Protein AF-A0A7C8YRX7-F1 (afdb_monomer_lite)

Sequence (115 aa):
MIIMLKRINAHKVRHIPCSMYSTLFAQEPQPQPELIQKLCTLISTPIGGLDDLESSLSKHRVPLTPPLVVQVVKRCKEEAPTRRLLRFFTWSSKNLGFELEDREFNCAIRVFAEN

Structure (mmCIF, N/CA/C/O backbone):
data_AF-A0A7C8YRX7-F1
#
_entry.id   AF-A0A7C8YRX7-F1
#
loop_
_atom_site.group_PDB
_atom_site.id
_atom_site.type_symbol
_atom_site.label_atom_id
_atom_site.label_alt_id
_atom_site.label_comp_id
_atom_site.label_asym_id
_atom_site.label_entity_id
_atom_site.label_seq_id
_atom_site.pdbx_PDB_ins_code
_atom_site.Cartn_x
_atom_site.Cartn_y
_atom_site.Cartn_z
_atom_site.occupancy
_atom_site.B_iso_or_equiv
_atom_site.auth_seq_id
_atom_site.auth_comp_id
_atom_site.auth_asym_id
_atom_site.auth_atom_id
_atom_site.pdbx_PDB_model_num
ATOM 1 N N . MET A 1 1 ? -32.193 42.861 -17.489 1.00 43.59 1 MET A N 1
ATOM 2 C CA . MET A 1 1 ? -31.433 41.796 -16.797 1.00 43.59 1 MET A CA 1
ATOM 3 C C . MET A 1 1 ? -30.085 42.376 -16.395 1.00 43.59 1 MET A C 1
ATOM 5 O O . MET A 1 1 ? -29.277 42.636 -17.273 1.00 43.59 1 MET A O 1
ATOM 9 N N . ILE A 1 2 ? -29.880 42.691 -15.115 1.00 41.72 2 ILE A N 1
ATOM 10 C CA . ILE A 1 2 ? -28.629 43.285 -14.610 1.00 41.72 2 ILE A CA 1
ATOM 11 C C . ILE A 1 2 ? -27.827 42.168 -13.936 1.00 41.72 2 ILE A C 1
ATOM 13 O O . ILE A 1 2 ? -28.348 41.487 -13.055 1.00 41.72 2 ILE A O 1
ATOM 17 N N . ILE A 1 3 ? -26.586 41.957 -14.375 1.00 46.06 3 ILE A N 1
ATOM 18 C CA . ILE A 1 3 ? -25.673 40.946 -13.831 1.00 46.06 3 ILE A CA 1
ATOM 19 C C . ILE A 1 3 ? -24.992 41.550 -12.596 1.00 46.06 3 ILE A C 1
ATOM 21 O O . ILE A 1 3 ? -24.268 42.536 -12.706 1.00 46.06 3 ILE A O 1
ATOM 25 N N . MET A 1 4 ? -25.230 40.979 -11.414 1.00 42.09 4 MET A N 1
ATOM 26 C CA . MET A 1 4 ? -24.553 41.374 -10.174 1.00 42.09 4 MET A CA 1
ATOM 27 C C . MET A 1 4 ? -23.232 40.611 -10.031 1.00 42.09 4 MET A C 1
ATOM 29 O O . MET A 1 4 ? -23.220 39.440 -9.656 1.00 42.09 4 MET A O 1
ATOM 33 N N . LEU A 1 5 ? -22.110 41.282 -10.301 1.00 48.34 5 LEU A N 1
ATOM 34 C CA . LEU A 1 5 ? -20.772 40.801 -9.945 1.00 48.34 5 LEU A CA 1
ATOM 35 C C . LEU A 1 5 ? -20.546 40.986 -8.437 1.00 48.34 5 LEU A C 1
ATOM 37 O O . LEU A 1 5 ? -20.425 42.110 -7.947 1.00 48.34 5 LEU A O 1
ATOM 41 N N . LYS A 1 6 ? -20.469 39.881 -7.686 1.00 43.38 6 LYS A N 1
ATOM 42 C CA . LYS A 1 6 ? -20.045 39.907 -6.279 1.00 43.38 6 LYS A CA 1
ATOM 43 C C . LYS A 1 6 ? -18.517 39.926 -6.188 1.00 43.38 6 LYS A C 1
ATOM 45 O O . LYS A 1 6 ? -17.832 39.012 -6.633 1.00 43.38 6 LYS A O 1
ATOM 50 N N . ARG A 1 7 ? -18.012 40.995 -5.577 1.00 47.28 7 ARG A N 1
ATOM 51 C CA . ARG A 1 7 ? -16.612 41.254 -5.222 1.00 47.28 7 ARG A CA 1
ATOM 52 C C . ARG A 1 7 ? -16.165 40.292 -4.112 1.00 47.28 7 ARG A C 1
ATOM 54 O O . ARG A 1 7 ? -16.792 40.258 -3.056 1.00 47.28 7 ARG A O 1
ATOM 61 N N . ILE A 1 8 ? -15.086 39.539 -4.326 1.00 56.25 8 ILE A N 1
ATOM 62 C CA . ILE A 1 8 ? -14.461 38.704 -3.287 1.00 56.25 8 ILE A CA 1
ATOM 63 C C . ILE A 1 8 ? -13.457 39.574 -2.527 1.00 56.25 8 ILE A C 1
ATOM 65 O O . ILE A 1 8 ? -12.504 40.087 -3.110 1.00 56.25 8 ILE A O 1
ATOM 69 N N . ASN A 1 9 ? -13.699 39.777 -1.232 1.00 50.22 9 ASN A N 1
ATOM 70 C CA . ASN A 1 9 ? -12.806 40.507 -0.340 1.00 50.22 9 ASN A CA 1
ATOM 71 C C . ASN A 1 9 ? -11.851 39.512 0.337 1.00 50.22 9 ASN A C 1
ATOM 73 O O . ASN A 1 9 ? -12.299 38.606 1.040 1.00 50.22 9 ASN A O 1
ATOM 77 N N . ALA A 1 10 ? -10.545 39.656 0.111 1.00 52.50 10 ALA A N 1
ATOM 78 C CA . ALA A 1 10 ? -9.526 38.831 0.751 1.00 52.50 10 ALA A CA 1
ATOM 79 C C . ALA A 1 10 ? -9.351 39.271 2.213 1.00 52.50 10 ALA A C 1
ATOM 81 O O . ALA A 1 10 ? -8.777 40.324 2.496 1.00 52.50 10 ALA A O 1
ATOM 82 N N . HIS A 1 11 ? -9.844 38.469 3.157 1.00 43.62 11 HIS A N 1
ATOM 83 C CA . HIS A 1 11 ? -9.630 38.723 4.578 1.00 43.62 11 HIS A CA 1
ATOM 84 C C . HIS A 1 11 ? -8.354 38.032 5.070 1.00 43.62 11 HIS A C 1
ATOM 86 O O . HIS A 1 11 ? -8.243 36.811 5.126 1.00 43.62 11 HIS A O 1
ATOM 92 N N . LYS A 1 12 ? -7.388 38.884 5.422 1.00 51.50 12 LYS A N 1
ATOM 93 C CA . LYS A 1 12 ? -6.104 38.620 6.078 1.00 51.50 12 LYS A CA 1
ATOM 94 C C . LYS A 1 12 ? -6.258 37.620 7.235 1.00 51.50 12 LYS A C 1
ATOM 96 O O . LYS A 1 12 ? -6.947 37.914 8.212 1.00 51.50 12 LYS A O 1
ATOM 101 N N . VAL A 1 13 ? -5.589 36.471 7.130 1.00 44.41 13 VAL A N 1
ATOM 102 C CA . VAL A 1 13 ? -5.501 35.459 8.195 1.00 44.41 13 VAL A CA 1
ATOM 103 C C . VAL A 1 13 ? -4.845 36.104 9.416 1.00 44.41 13 VAL A C 1
ATOM 105 O O . VAL A 1 13 ? -3.680 36.498 9.384 1.00 44.41 13 VAL A O 1
ATOM 108 N N . ARG A 1 14 ? -5.623 36.279 10.487 1.00 44.50 14 ARG A N 1
ATOM 109 C CA . ARG A 1 14 ? -5.112 36.707 11.790 1.00 44.50 14 ARG A CA 1
ATOM 110 C C . ARG A 1 14 ? -4.535 35.478 12.484 1.00 44.50 14 ARG A C 1
ATOM 112 O O . ARG A 1 14 ? -5.234 34.484 12.646 1.00 44.50 14 ARG A O 1
ATOM 119 N N . HIS A 1 15 ? -3.267 35.562 12.875 1.00 52.69 15 HIS A N 1
ATOM 120 C CA . HIS A 1 15 ? -2.628 34.593 13.758 1.00 52.69 15 HIS A CA 1
ATOM 121 C C . HIS A 1 15 ? -3.420 34.510 15.066 1.00 52.69 15 HIS A C 1
ATOM 123 O O . HIS A 1 15 ? -3.525 35.496 15.795 1.00 52.69 15 HIS A O 1
ATOM 129 N N . ILE A 1 16 ? -3.983 33.337 15.343 1.00 47.50 16 ILE A N 1
ATOM 130 C CA . ILE A 1 16 ? -4.562 32.996 16.640 1.00 47.50 16 ILE A CA 1
ATOM 131 C C . ILE A 1 16 ? -3.460 32.264 17.416 1.00 47.50 16 ILE A C 1
ATOM 133 O O . ILE A 1 16 ? -2.960 31.255 16.912 1.00 47.50 16 ILE A O 1
ATOM 137 N N . PRO A 1 17 ? -3.031 32.743 18.598 1.00 52.31 17 PRO A N 1
ATOM 138 C CA . PRO A 1 17 ? -2.104 31.990 19.425 1.00 52.31 17 PRO A CA 1
ATOM 139 C C . PRO A 1 17 ? -2.844 30.773 19.982 1.00 52.31 17 PRO A C 1
ATOM 141 O O . PRO A 1 17 ? -3.872 30.898 20.649 1.00 52.31 17 PRO A O 1
ATOM 144 N N . CYS A 1 18 ? -2.339 29.585 19.656 1.00 42.81 18 CYS A N 1
ATOM 145 C CA . CYS A 1 18 ? -2.899 28.335 20.139 1.00 42.81 18 CYS A CA 1
ATOM 146 C C . CYS A 1 18 ? -2.597 28.216 21.637 1.00 42.81 18 CYS A C 1
ATOM 148 O O . CYS A 1 18 ? -1.449 28.051 22.047 1.00 42.81 18 CYS A O 1
ATOM 150 N N . SER A 1 19 ? -3.651 28.369 22.435 1.00 51.78 19 SER A N 1
ATOM 151 C CA . SER A 1 19 ? -3.676 28.134 23.875 1.00 51.78 19 SER A CA 1
ATOM 152 C C . SER A 1 19 ? -3.220 26.710 24.204 1.00 51.78 19 SER A C 1
ATOM 154 O O . SER A 1 19 ? -3.618 25.753 23.534 1.00 51.78 19 SER A O 1
ATOM 156 N N . MET A 1 20 ? -2.400 26.574 25.247 1.00 61.31 20 MET A N 1
ATOM 157 C CA . MET A 1 20 ? -1.966 25.286 25.777 1.00 61.31 20 MET A CA 1
ATOM 158 C C . MET A 1 20 ? -3.115 24.617 26.532 1.00 61.31 20 MET A C 1
ATOM 160 O O . MET A 1 20 ? -3.340 24.892 27.707 1.00 61.31 20 MET A O 1
ATOM 164 N N . TYR A 1 21 ? -3.800 23.688 25.869 1.00 44.03 21 TYR A N 1
ATOM 165 C CA . TYR A 1 21 ? -4.528 22.624 26.549 1.00 44.03 21 TYR A CA 1
ATOM 166 C C . TYR A 1 21 ? -3.821 21.312 26.248 1.00 44.03 21 TYR A C 1
ATOM 168 O O . TYR A 1 21 ? -4.010 20.697 25.200 1.00 44.03 21 TYR A O 1
ATOM 176 N N . SER A 1 22 ? -2.964 20.924 27.193 1.00 51.78 22 SER A N 1
ATOM 177 C CA . SER A 1 22 ? -2.414 19.580 27.284 1.00 51.78 22 SER A CA 1
ATOM 178 C C . SER A 1 22 ? -3.579 18.626 27.533 1.00 51.78 22 SER A C 1
ATOM 180 O O . SER A 1 22 ? -4.052 18.461 28.655 1.00 51.78 22 SER A O 1
ATOM 182 N N . THR A 1 23 ? -4.108 18.067 26.452 1.00 45.97 23 THR A N 1
ATOM 183 C CA . THR A 1 23 ? -4.905 16.850 26.504 1.00 45.97 23 THR A CA 1
ATOM 184 C C . THR A 1 23 ? -3.909 15.711 26.389 1.00 45.97 23 THR A C 1
ATOM 186 O O . THR A 1 23 ? -3.098 15.682 25.465 1.00 45.97 23 THR A O 1
ATOM 189 N N . LEU A 1 24 ? -3.927 14.810 27.372 1.00 49.25 24 LEU A N 1
ATOM 190 C CA . LEU A 1 24 ? -3.294 13.500 27.289 1.00 49.25 24 LEU A CA 1
ATOM 191 C C . LEU A 1 24 ? -3.820 12.815 26.022 1.00 49.25 24 LEU A C 1
ATOM 193 O O . LEU A 1 24 ? -4.854 12.154 26.046 1.00 49.25 24 LEU A O 1
ATOM 197 N N . PHE A 1 25 ? -3.133 13.004 24.899 1.00 46.69 25 PHE A N 1
ATOM 198 C CA . PHE A 1 25 ? -3.256 12.094 23.782 1.00 46.69 25 PHE A CA 1
ATOM 199 C C . PHE A 1 25 ? -2.716 10.776 24.311 1.00 46.69 25 PHE A C 1
ATOM 201 O O . PHE A 1 25 ? -1.519 10.654 24.579 1.00 46.69 25 PHE A O 1
ATOM 208 N N . ALA A 1 26 ? -3.608 9.807 24.514 1.00 41.88 26 ALA A N 1
ATOM 209 C CA . ALA A 1 26 ? -3.204 8.417 24.482 1.00 41.88 26 ALA A CA 1
ATOM 210 C C . ALA A 1 26 ? -2.321 8.279 23.236 1.00 41.88 26 ALA A C 1
ATOM 212 O O . ALA A 1 26 ? -2.773 8.553 22.123 1.00 41.88 26 ALA A O 1
ATOM 213 N N . GLN A 1 27 ? -1.028 8.019 23.436 1.00 42.91 27 GLN A N 1
ATOM 214 C CA . GLN A 1 27 ? -0.115 7.778 22.333 1.00 42.91 27 GLN A CA 1
ATOM 215 C C . GLN A 1 27 ? -0.629 6.530 21.623 1.00 42.91 27 GLN A C 1
ATOM 217 O O . GLN A 1 27 ? -0.377 5.412 22.064 1.00 42.91 27 GLN A O 1
ATOM 222 N N . GLU A 1 28 ? -1.368 6.735 20.533 1.00 53.59 28 GLU A N 1
ATOM 223 C CA . GLU A 1 28 ? -1.538 5.733 19.489 1.00 53.59 28 GLU A CA 1
ATOM 224 C C . GLU A 1 28 ? -0.143 5.164 19.202 1.00 53.59 28 GLU A C 1
ATOM 226 O O . GLU A 1 28 ? 0.775 5.967 18.956 1.00 53.59 28 GLU A O 1
ATOM 231 N N . PRO A 1 29 ? 0.056 3.834 19.286 1.00 56.53 29 PRO A N 1
ATOM 232 C CA . PRO A 1 29 ? 1.363 3.221 19.110 1.00 56.53 29 PRO A CA 1
ATOM 233 C C . PRO A 1 29 ? 1.961 3.710 17.795 1.00 56.53 29 PRO A C 1
ATOM 235 O O . PRO A 1 29 ? 1.483 3.369 16.712 1.00 56.53 29 PRO A O 1
ATOM 238 N N . GLN A 1 30 ? 2.975 4.573 17.874 1.00 59.59 30 GLN A N 1
ATOM 239 C CA . GLN A 1 30 ? 3.618 5.073 16.669 1.00 59.59 30 GLN A CA 1
ATOM 240 C C . GLN A 1 30 ? 4.270 3.871 15.982 1.00 59.59 30 GLN A C 1
ATOM 242 O O . GLN A 1 30 ? 5.024 3.144 16.639 1.00 59.59 30 GLN A O 1
ATOM 247 N N . PRO A 1 31 ? 3.979 3.618 14.693 1.00 62.94 31 PRO A N 1
ATOM 248 C CA . PRO A 1 31 ? 4.574 2.490 14.003 1.00 62.94 31 PRO A CA 1
ATOM 249 C C . PRO A 1 31 ? 6.098 2.604 14.067 1.00 62.94 31 PRO A C 1
ATOM 251 O O . PRO A 1 31 ? 6.661 3.676 13.834 1.00 62.94 31 PRO A O 1
ATOM 254 N N . GLN A 1 32 ? 6.761 1.510 14.436 1.00 80.38 32 GLN A N 1
ATOM 255 C CA . GLN A 1 32 ? 8.195 1.519 14.709 1.00 80.38 32 GLN A CA 1
ATOM 256 C C . GLN A 1 32 ? 8.974 1.965 13.451 1.00 80.38 32 GLN A C 1
ATOM 258 O O . GLN A 1 32 ? 8.804 1.347 12.395 1.00 80.38 32 GLN A O 1
ATOM 263 N N . PRO A 1 33 ? 9.828 3.010 13.518 1.00 86.75 33 PRO A N 1
ATOM 264 C CA . PRO A 1 33 ? 10.532 3.550 12.348 1.00 86.75 33 PRO A CA 1
ATOM 265 C C . PRO A 1 33 ? 11.346 2.506 11.577 1.00 86.75 33 PRO A C 1
ATOM 267 O O . PRO A 1 33 ? 11.383 2.527 10.347 1.00 86.75 33 PRO A O 1
ATOM 270 N N . GLU A 1 34 ? 11.946 1.556 12.295 1.00 89.38 34 GLU A N 1
ATOM 271 C CA . GLU A 1 34 ? 12.710 0.446 11.721 1.00 89.38 34 GLU A CA 1
ATOM 272 C C . GLU A 1 34 ? 11.840 -0.468 10.851 1.00 89.38 34 GLU A C 1
ATOM 274 O O . GLU A 1 34 ? 12.263 -0.911 9.783 1.00 89.38 34 GLU A O 1
ATOM 279 N N . LEU A 1 35 ? 10.597 -0.711 11.273 1.00 90.75 35 LEU A N 1
ATOM 280 C CA . LEU A 1 35 ? 9.650 -1.533 10.533 1.00 90.75 35 LEU A CA 1
ATOM 281 C C . LEU A 1 35 ? 9.209 -0.846 9.240 1.00 90.75 35 LEU A C 1
ATOM 283 O O . LEU A 1 35 ? 9.174 -1.490 8.191 1.00 90.75 35 LEU A O 1
ATOM 287 N N . ILE A 1 36 ? 8.918 0.458 9.301 1.00 92.88 36 ILE A N 1
ATOM 288 C CA . ILE A 1 36 ? 8.598 1.255 8.110 1.00 92.88 36 ILE A CA 1
ATOM 289 C C . ILE A 1 36 ? 9.768 1.195 7.133 1.00 92.88 36 ILE A C 1
ATOM 291 O O . ILE A 1 36 ? 9.562 0.853 5.974 1.00 92.88 36 ILE A O 1
ATOM 295 N N . GLN A 1 37 ? 10.991 1.467 7.598 1.00 93.75 37 GLN A N 1
ATOM 296 C CA . GLN A 1 37 ? 12.171 1.450 6.738 1.00 93.75 37 GLN A CA 1
ATOM 297 C C . GLN A 1 37 ? 12.371 0.078 6.091 1.00 93.75 37 GLN A C 1
ATOM 299 O O . GLN A 1 37 ? 12.615 -0.009 4.891 1.00 93.75 37 GLN A O 1
ATOM 304 N N . LYS A 1 38 ? 12.218 -1.000 6.863 1.00 93.12 38 LYS A N 1
ATOM 305 C CA . LYS A 1 38 ? 12.331 -2.371 6.361 1.00 93.12 38 LYS A CA 1
ATOM 306 C C . LYS A 1 38 ? 11.304 -2.672 5.271 1.00 93.12 38 LYS A C 1
ATOM 308 O O . LYS A 1 38 ? 11.663 -3.252 4.248 1.00 93.12 38 LYS A O 1
ATOM 313 N N . LEU A 1 39 ? 10.045 -2.282 5.478 1.00 95.00 39 LEU A N 1
ATOM 314 C CA . LEU A 1 39 ? 8.990 -2.448 4.481 1.00 95.00 39 LEU A CA 1
ATOM 315 C C . LEU A 1 39 ? 9.276 -1.614 3.233 1.00 95.00 39 LEU A C 1
ATOM 317 O O . LEU A 1 39 ? 9.199 -2.155 2.134 1.00 95.00 39 LEU A O 1
ATOM 321 N N . CYS A 1 40 ? 9.678 -0.350 3.389 1.00 95.38 40 CYS A N 1
ATOM 322 C CA . CYS A 1 40 ? 10.053 0.503 2.265 1.00 95.38 40 CYS A CA 1
ATOM 323 C C . CYS A 1 40 ? 11.169 -0.131 1.433 1.00 95.38 40 CYS A C 1
ATOM 325 O O . CYS A 1 40 ? 11.009 -0.306 0.229 1.00 95.38 40 CYS A O 1
ATOM 327 N N . THR A 1 41 ? 12.249 -0.582 2.076 1.00 94.50 41 THR A N 1
ATOM 328 C CA . THR A 1 41 ? 13.350 -1.270 1.392 1.00 94.50 41 THR A CA 1
ATOM 329 C C . THR A 1 41 ? 12.851 -2.489 0.618 1.00 94.50 41 THR A C 1
ATOM 331 O O . THR A 1 41 ? 13.202 -2.674 -0.545 1.00 94.50 41 THR A O 1
ATOM 334 N N . LEU A 1 42 ? 12.004 -3.317 1.229 1.00 94.00 42 LEU A N 1
ATOM 335 C CA . LEU A 1 42 ? 11.490 -4.544 0.619 1.00 94.00 42 LEU A CA 1
ATOM 336 C C . LEU A 1 42 ? 10.589 -4.256 -0.600 1.00 94.00 42 LEU A C 1
ATOM 338 O O . LEU A 1 42 ? 10.670 -4.951 -1.618 1.00 94.00 42 LEU A O 1
ATOM 342 N N . ILE A 1 43 ? 9.764 -3.209 -0.529 1.00 95.44 43 ILE A N 1
ATOM 343 C CA . ILE A 1 43 ? 8.864 -2.802 -1.615 1.00 95.44 43 ILE A CA 1
ATOM 344 C C . ILE A 1 43 ? 9.651 -2.157 -2.764 1.00 95.44 43 ILE A C 1
ATOM 346 O O . ILE A 1 43 ? 9.408 -2.504 -3.923 1.00 95.44 43 ILE A O 1
ATOM 350 N N . SER A 1 44 ? 10.613 -1.282 -2.456 1.00 94.81 44 SER A N 1
ATOM 351 C CA . SER A 1 44 ? 11.458 -0.594 -3.443 1.00 94.81 44 SER A CA 1
ATOM 352 C C . SER A 1 44 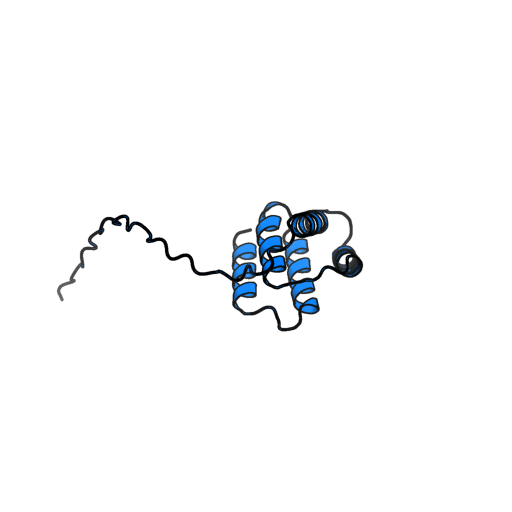? 12.495 -1.513 -4.095 1.00 94.81 44 SER A C 1
ATOM 354 O O . SER A 1 44 ? 12.985 -1.217 -5.182 1.00 94.81 44 SER A O 1
ATOM 356 N N . THR A 1 45 ? 12.815 -2.656 -3.479 1.00 91.19 45 THR A N 1
ATOM 357 C CA . THR A 1 45 ? 13.755 -3.631 -4.048 1.00 91.19 45 THR A CA 1
ATOM 358 C C . THR A 1 45 ? 13.197 -4.212 -5.360 1.00 91.19 45 THR A C 1
ATOM 360 O O . THR A 1 45 ? 12.127 -4.822 -5.341 1.00 91.19 45 THR A O 1
ATOM 363 N N . PRO A 1 46 ? 13.907 -4.095 -6.502 1.00 84.06 46 PRO A N 1
ATOM 364 C CA . PRO A 1 46 ? 13.424 -4.581 -7.800 1.00 84.06 46 PRO A CA 1
ATOM 365 C C . PRO A 1 46 ? 13.543 -6.105 -7.965 1.00 84.06 46 PRO A C 1
ATOM 367 O O . PRO A 1 46 ? 13.069 -6.661 -8.952 1.00 84.06 46 PRO A O 1
ATOM 370 N N . ILE A 1 47 ? 14.192 -6.779 -7.015 1.00 85.12 47 ILE A N 1
ATOM 371 C CA . ILE A 1 47 ? 14.454 -8.217 -7.041 1.00 85.12 47 ILE A CA 1
ATOM 372 C C . ILE A 1 47 ? 13.165 -8.988 -6.730 1.00 85.12 47 ILE A C 1
ATOM 374 O O . ILE A 1 47 ? 12.437 -8.669 -5.784 1.00 85.12 47 ILE A O 1
ATOM 378 N N . GLY A 1 48 ? 12.921 -10.035 -7.517 1.00 88.31 48 GLY A N 1
ATOM 379 C CA . GLY A 1 48 ? 11.768 -10.919 -7.370 1.00 88.31 48 GLY A CA 1
ATOM 380 C C . GLY A 1 48 ? 10.474 -10.344 -7.950 1.00 88.31 48 GLY A C 1
ATOM 381 O O . GLY A 1 48 ? 10.286 -9.130 -8.079 1.00 88.31 48 GLY A O 1
ATOM 382 N N . GLY A 1 49 ? 9.563 -11.241 -8.311 1.00 93.44 49 GLY A N 1
ATOM 383 C CA . GLY A 1 49 ? 8.228 -10.913 -8.789 1.00 93.44 49 GLY A CA 1
ATOM 384 C C . GLY A 1 49 ? 7.314 -10.355 -7.693 1.00 93.44 49 GLY A C 1
ATOM 385 O O . GLY A 1 49 ? 7.709 -10.121 -6.551 1.00 93.44 49 GLY A O 1
ATOM 386 N N . LEU A 1 50 ? 6.046 -10.142 -8.048 1.00 95.69 50 LEU A N 1
ATOM 387 C CA . LEU A 1 50 ? 5.031 -9.706 -7.082 1.00 95.69 50 LEU A CA 1
ATOM 388 C C . LEU A 1 50 ? 4.703 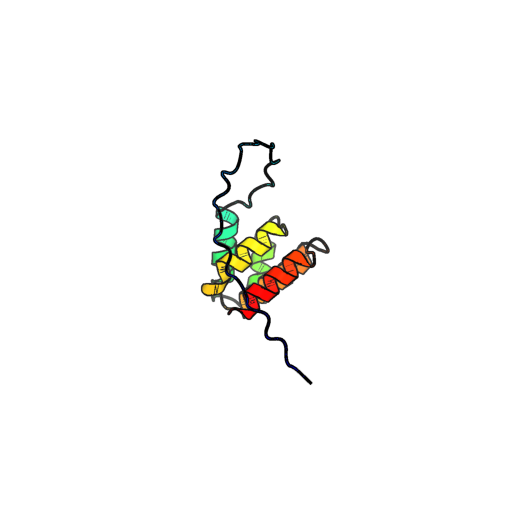-10.801 -6.057 1.00 95.69 50 LEU A C 1
ATOM 390 O O . LEU A 1 50 ? 4.442 -10.484 -4.901 1.00 95.69 50 LEU A O 1
ATOM 394 N N . ASP A 1 51 ? 4.773 -12.067 -6.460 1.00 94.75 51 ASP A N 1
ATOM 395 C CA . ASP A 1 51 ? 4.526 -13.200 -5.564 1.00 94.75 51 ASP A CA 1
ATOM 396 C C . ASP A 1 51 ? 5.685 -13.392 -4.571 1.00 94.75 51 ASP A C 1
ATOM 398 O O . ASP A 1 51 ? 5.465 -13.725 -3.406 1.00 94.75 51 ASP A O 1
ATOM 402 N N . ASP A 1 52 ? 6.919 -13.088 -4.991 1.00 94.50 52 ASP A N 1
ATOM 403 C CA . ASP A 1 52 ? 8.091 -13.067 -4.106 1.00 94.50 52 ASP A CA 1
ATOM 404 C C . ASP A 1 52 ? 7.986 -11.946 -3.065 1.00 94.50 52 ASP A C 1
ATOM 406 O O . ASP A 1 52 ? 8.357 -12.135 -1.902 1.00 94.50 52 ASP A O 1
ATOM 410 N N . LEU A 1 53 ? 7.448 -10.787 -3.466 1.00 95.00 53 LEU A N 1
ATOM 411 C CA . LEU A 1 53 ? 7.137 -9.673 -2.570 1.00 95.00 53 LEU A CA 1
ATOM 412 C C . LEU A 1 53 ? 6.111 -10.101 -1.511 1.00 95.00 53 LEU A C 1
ATOM 414 O O . LEU A 1 53 ? 6.400 -9.988 -0.321 1.00 95.00 53 LEU A O 1
ATOM 418 N N . GLU A 1 54 ? 4.955 -10.636 -1.920 1.00 94.75 54 GLU A N 1
ATOM 419 C CA . GLU A 1 54 ? 3.921 -11.121 -0.990 1.00 94.75 54 GLU A CA 1
ATOM 420 C C . GLU A 1 54 ? 4.473 -12.209 -0.051 1.00 94.75 54 GLU A C 1
ATOM 422 O O . GLU A 1 54 ? 4.306 -12.128 1.166 1.00 94.75 54 GLU A O 1
ATOM 427 N N . SER A 1 55 ? 5.228 -13.172 -0.590 1.00 93.94 55 SER A N 1
ATOM 428 C CA . SER A 1 55 ? 5.875 -14.232 0.194 1.00 93.94 55 SER A CA 1
ATOM 429 C C . SER A 1 55 ? 6.857 -13.673 1.223 1.00 93.94 55 SER A C 1
ATOM 431 O O . SER A 1 55 ? 6.928 -14.150 2.359 1.00 93.94 55 SER A O 1
ATOM 433 N N . SER A 1 56 ? 7.630 -12.655 0.843 1.00 92.94 56 SER A N 1
ATOM 434 C CA . SER A 1 56 ? 8.569 -11.992 1.744 1.00 92.94 56 SER A CA 1
ATOM 435 C C . SER A 1 56 ? 7.830 -11.234 2.843 1.00 92.94 56 SER A C 1
ATOM 437 O O . SER A 1 56 ? 8.214 -11.341 4.004 1.00 92.94 56 SER A O 1
ATOM 439 N N . LEU A 1 57 ? 6.745 -10.527 2.525 1.00 93.00 57 LEU A N 1
ATOM 440 C CA . LEU A 1 57 ? 5.915 -9.835 3.516 1.00 93.00 57 LEU A CA 1
ATOM 441 C C . LEU A 1 57 ? 5.318 -10.817 4.539 1.00 93.00 57 LEU A C 1
ATOM 443 O O . LEU A 1 57 ? 5.440 -10.593 5.745 1.00 93.00 57 LEU A O 1
ATOM 447 N N . SER A 1 58 ? 4.781 -11.953 4.081 1.00 92.06 58 SER A N 1
ATOM 448 C CA . SER A 1 58 ? 4.230 -13.001 4.952 1.00 92.06 58 SER A CA 1
ATOM 449 C C . SER A 1 58 ? 5.279 -13.635 5.875 1.00 92.06 58 SER A C 1
ATOM 451 O O . SER A 1 58 ? 4.995 -13.898 7.044 1.00 92.06 58 SER A O 1
ATOM 453 N N . LYS A 1 59 ? 6.515 -13.842 5.398 1.00 91.44 59 LYS A N 1
ATOM 454 C CA . LYS A 1 59 ? 7.616 -14.382 6.224 1.00 91.44 59 LYS A CA 1
ATOM 455 C C . LYS A 1 59 ? 7.991 -13.464 7.384 1.00 91.44 59 LYS A C 1
ATOM 457 O O . LYS A 1 59 ? 8.395 -13.947 8.438 1.00 91.44 59 LYS A O 1
ATOM 462 N N . HIS A 1 60 ? 7.857 -12.153 7.205 1.00 82.56 60 HIS A N 1
ATOM 463 C CA . HIS A 1 60 ? 8.296 -11.174 8.193 1.00 82.56 60 HIS A CA 1
ATOM 464 C C . HIS A 1 60 ? 7.346 -11.006 9.390 1.00 82.56 60 HIS A C 1
ATOM 466 O O . HIS A 1 60 ? 7.688 -10.230 10.279 1.00 82.56 60 HIS A O 1
ATOM 472 N N . ARG A 1 61 ? 6.206 -11.729 9.439 1.00 78.81 61 ARG A N 1
ATOM 473 C CA . ARG A 1 61 ? 5.182 -11.672 10.512 1.00 78.81 61 ARG A CA 1
ATOM 474 C C . ARG A 1 61 ? 4.959 -10.250 11.034 1.00 78.81 61 ARG A C 1
ATOM 476 O O . ARG A 1 61 ? 4.930 -10.003 12.237 1.00 78.81 61 ARG A O 1
ATOM 483 N N . VAL A 1 62 ? 4.871 -9.307 10.103 1.00 79.50 62 VAL A N 1
ATOM 484 C CA . VAL A 1 62 ? 4.737 -7.898 10.437 1.00 79.50 62 VAL A CA 1
ATOM 485 C C . VAL A 1 62 ? 3.347 -7.680 11.027 1.00 79.50 62 VAL A C 1
ATOM 487 O O . VAL A 1 62 ? 2.375 -8.024 10.353 1.00 79.50 62 VAL A O 1
ATOM 490 N N . PRO A 1 63 ? 3.222 -7.110 12.239 1.00 85.81 63 PRO A N 1
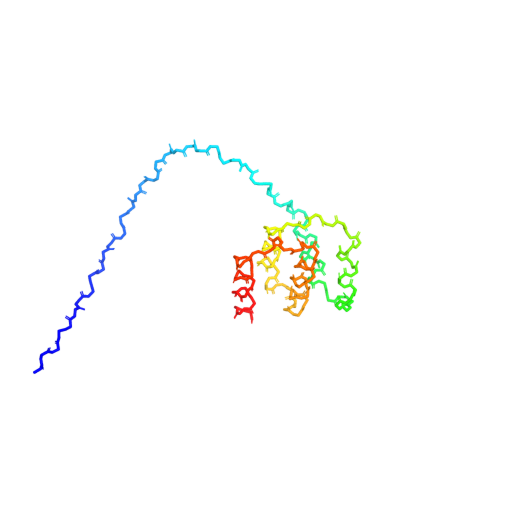ATOM 491 C CA . PRO A 1 63 ? 1.930 -6.673 12.742 1.00 85.81 63 PRO A CA 1
ATOM 492 C C . PRO A 1 63 ? 1.484 -5.486 11.887 1.00 85.81 63 PRO A C 1
ATOM 494 O O . PRO A 1 63 ? 1.942 -4.356 12.068 1.00 85.81 63 PRO A O 1
ATOM 497 N N . LEU A 1 64 ? 0.656 -5.768 10.884 1.00 90.50 64 LEU A N 1
ATOM 498 C CA . LEU A 1 64 ? 0.062 -4.726 10.067 1.00 90.50 64 LEU A CA 1
ATOM 499 C C . LEU A 1 64 ? -0.953 -3.966 10.911 1.00 90.50 64 LEU A C 1
ATOM 501 O O . LEU A 1 64 ? -1.715 -4.558 11.666 1.00 90.50 64 LEU A O 1
ATOM 505 N N . THR A 1 65 ? -0.972 -2.650 10.736 1.00 93.06 65 THR A N 1
ATOM 506 C CA . THR A 1 65 ? -2.039 -1.779 11.225 1.00 93.06 65 THR A CA 1
ATOM 507 C C . THR A 1 65 ? -2.398 -0.784 10.121 1.00 93.06 65 THR A C 1
ATOM 509 O O . THR A 1 65 ? -1.522 -0.436 9.312 1.00 93.06 65 THR A O 1
ATOM 512 N N . PRO A 1 66 ? -3.642 -0.280 10.065 1.00 94.50 66 PRO A N 1
ATOM 513 C CA . PRO A 1 66 ? -4.032 0.737 9.086 1.00 94.50 66 PRO A CA 1
ATOM 514 C C . PRO A 1 66 ? -3.078 1.956 9.045 1.00 94.50 66 PRO A C 1
ATOM 516 O O . PRO A 1 66 ? -2.638 2.337 7.952 1.00 94.50 66 PRO A O 1
ATOM 519 N N . PRO A 1 67 ? -2.625 2.521 10.190 1.00 93.25 67 PRO A N 1
ATOM 520 C CA . PRO A 1 67 ? -1.645 3.609 10.191 1.00 93.25 67 PRO A CA 1
ATOM 521 C C . PRO A 1 67 ? -0.288 3.228 9.591 1.00 93.25 67 PRO A C 1
ATOM 523 O O . PRO A 1 67 ? 0.307 4.039 8.877 1.00 93.25 67 PRO A O 1
ATOM 526 N N . LEU A 1 68 ? 0.210 2.012 9.850 1.00 94.19 68 LEU A N 1
ATOM 527 C CA . LEU A 1 68 ? 1.474 1.535 9.283 1.00 94.19 68 LEU A CA 1
ATOM 528 C C . LEU A 1 68 ? 1.392 1.459 7.754 1.00 94.19 68 LEU A C 1
ATOM 530 O O . LEU A 1 68 ? 2.292 1.950 7.073 1.00 94.19 68 LEU A O 1
ATOM 534 N N . VAL A 1 69 ? 0.304 0.903 7.210 1.00 95.00 69 VAL A N 1
ATOM 535 C CA . VAL A 1 69 ? 0.100 0.788 5.756 1.00 95.00 69 VAL A CA 1
ATOM 536 C C . VAL A 1 69 ? 0.117 2.163 5.098 1.00 95.00 69 VAL A C 1
ATOM 538 O O . VAL A 1 69 ? 0.846 2.368 4.128 1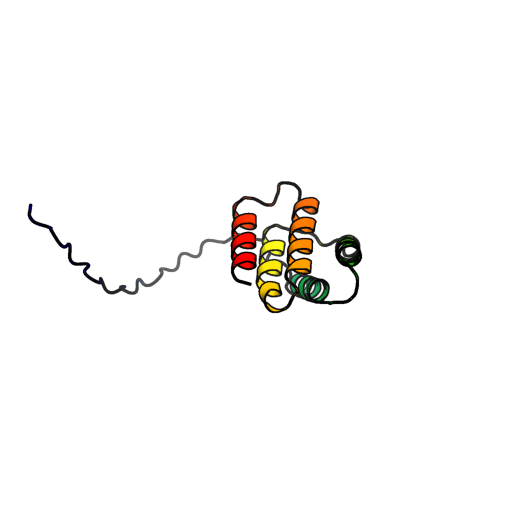.00 95.00 69 VAL A O 1
ATOM 541 N N . VAL A 1 70 ? -0.616 3.132 5.654 1.00 95.38 70 VAL A N 1
ATOM 542 C CA . VAL A 1 70 ? -0.640 4.505 5.128 1.00 95.38 70 VAL A CA 1
ATOM 543 C C . VAL A 1 70 ? 0.744 5.152 5.171 1.00 95.38 70 VAL A C 1
ATOM 545 O O . VAL A 1 70 ? 1.133 5.824 4.214 1.00 95.38 70 VAL A O 1
ATOM 548 N N . GLN A 1 71 ? 1.501 4.967 6.255 1.00 95.25 71 GLN A N 1
ATOM 549 C CA . GLN A 1 71 ? 2.849 5.529 6.362 1.00 95.25 71 GLN A CA 1
ATOM 550 C C . GLN A 1 71 ? 3.807 4.930 5.331 1.00 95.25 71 GLN A C 1
ATOM 552 O O . GLN A 1 71 ? 4.536 5.678 4.681 1.00 95.25 71 GLN A O 1
ATOM 557 N N . VAL A 1 72 ? 3.770 3.611 5.134 1.00 96.00 72 VAL A N 1
ATOM 558 C CA . VAL A 1 72 ? 4.590 2.931 4.124 1.00 96.00 72 VAL A CA 1
ATOM 559 C C . VAL A 1 72 ? 4.208 3.389 2.717 1.00 96.00 72 VAL A C 1
ATOM 561 O O . VAL A 1 72 ? 5.094 3.753 1.948 1.00 96.00 72 VAL A O 1
ATOM 564 N N . VAL A 1 73 ? 2.909 3.467 2.398 1.00 96.19 73 VAL A N 1
ATOM 565 C CA . VAL A 1 73 ? 2.427 3.955 1.093 1.00 96.19 73 VAL A CA 1
ATOM 566 C C . VAL A 1 73 ? 2.920 5.371 0.807 1.00 96.19 73 VAL A C 1
ATOM 568 O O . VAL A 1 73 ? 3.455 5.629 -0.267 1.00 96.19 73 VAL A O 1
ATOM 571 N N . LYS A 1 74 ? 2.819 6.278 1.783 1.00 95.31 74 LYS A N 1
ATOM 572 C CA . LYS A 1 74 ? 3.307 7.656 1.630 1.00 95.31 74 LYS A CA 1
ATOM 573 C C . LYS A 1 74 ? 4.822 7.739 1.461 1.00 95.31 74 LYS A C 1
ATOM 575 O O . LYS A 1 74 ? 5.281 8.535 0.653 1.00 95.31 74 LYS A O 1
ATOM 580 N N . ARG A 1 75 ? 5.591 6.952 2.222 1.00 95.19 75 ARG A N 1
ATOM 581 C CA . ARG A 1 75 ? 7.064 6.944 2.162 1.00 95.19 75 ARG A CA 1
ATOM 582 C C . ARG A 1 75 ? 7.582 6.373 0.846 1.00 95.19 75 ARG A C 1
ATOM 584 O O . ARG A 1 75 ? 8.533 6.899 0.294 1.00 95.19 75 ARG A O 1
ATOM 591 N N . CYS A 1 76 ? 6.945 5.324 0.339 1.00 95.12 76 CYS A N 1
ATOM 592 C CA . CYS A 1 76 ? 7.408 4.621 -0.854 1.00 95.12 76 CYS A CA 1
ATOM 593 C C . CYS A 1 76 ? 6.979 5.274 -2.168 1.00 95.12 76 CYS A C 1
ATOM 595 O O . CYS A 1 76 ? 7.369 4.770 -3.216 1.00 95.12 76 CYS A O 1
ATOM 597 N N . LYS A 1 77 ? 6.143 6.321 -2.146 1.00 93.25 77 LYS A N 1
ATOM 598 C CA . LYS A 1 77 ? 5.488 6.817 -3.363 1.00 93.25 77 LYS A CA 1
ATOM 599 C C . LYS A 1 77 ? 6.489 7.187 -4.468 1.00 93.25 77 LYS A C 1
ATOM 601 O O . LYS A 1 77 ? 6.266 6.820 -5.609 1.00 93.25 77 LYS A O 1
ATOM 606 N N . GLU A 1 78 ? 7.606 7.821 -4.120 1.00 90.94 78 GLU A N 1
ATOM 607 C CA . GLU A 1 78 ? 8.627 8.267 -5.083 1.00 90.94 78 GLU A CA 1
ATOM 608 C C . GLU A 1 78 ? 9.723 7.214 -5.320 1.00 90.94 78 GLU A C 1
ATOM 610 O O . GLU A 1 78 ? 10.349 7.190 -6.376 1.00 90.94 78 GLU A O 1
ATOM 615 N N . GLU A 1 79 ? 9.962 6.333 -4.346 1.00 89.88 79 GLU A N 1
ATOM 616 C CA . GLU A 1 79 ? 11.110 5.415 -4.347 1.00 89.88 79 GLU A CA 1
ATOM 617 C C . GLU A 1 79 ? 10.773 4.009 -4.864 1.00 89.88 79 GLU A C 1
ATOM 619 O O . GLU A 1 79 ? 11.656 3.293 -5.339 1.00 89.88 79 GLU A O 1
ATOM 624 N N . ALA A 1 80 ? 9.511 3.584 -4.759 1.00 93.06 80 ALA A N 1
ATOM 625 C CA . ALA A 1 80 ? 9.084 2.247 -5.144 1.00 93.06 80 ALA A CA 1
ATOM 626 C C . ALA A 1 80 ? 8.344 2.240 -6.488 1.00 93.06 80 ALA A C 1
ATOM 628 O O . ALA A 1 80 ? 7.503 3.103 -6.740 1.00 93.06 80 ALA A O 1
ATOM 629 N N . PRO A 1 81 ? 8.521 1.195 -7.319 1.00 93.12 81 PRO A N 1
ATOM 630 C CA . PRO A 1 81 ? 7.690 1.012 -8.501 1.00 93.12 81 PRO A CA 1
ATOM 631 C C . PRO A 1 81 ? 6.200 0.950 -8.131 1.00 93.12 81 PRO A C 1
ATOM 633 O O . PRO A 1 81 ? 5.799 0.095 -7.333 1.00 93.12 81 PRO A O 1
ATOM 636 N N . THR A 1 82 ? 5.358 1.773 -8.769 1.00 93.94 82 THR A N 1
ATOM 637 C CA . THR A 1 82 ? 3.911 1.879 -8.481 1.00 93.94 82 THR A CA 1
ATOM 638 C C . THR A 1 82 ? 3.220 0.515 -8.435 1.00 93.94 82 THR A C 1
ATOM 640 O O . THR A 1 82 ? 2.437 0.237 -7.530 1.00 93.94 82 THR A O 1
ATOM 643 N N . ARG A 1 83 ? 3.571 -0.398 -9.353 1.00 94.75 83 ARG A N 1
ATOM 644 C CA . ARG A 1 83 ? 3.042 -1.773 -9.390 1.00 94.75 83 ARG A CA 1
ATOM 645 C C . ARG A 1 83 ? 3.351 -2.580 -8.120 1.00 94.75 83 ARG A C 1
ATOM 647 O O . ARG A 1 83 ? 2.500 -3.347 -7.674 1.00 94.75 83 ARG A O 1
ATOM 654 N N . ARG A 1 84 ? 4.551 -2.436 -7.544 1.00 95.81 84 ARG A N 1
ATOM 655 C CA . ARG A 1 84 ? 4.947 -3.114 -6.294 1.00 95.81 84 ARG A CA 1
ATOM 656 C C . ARG A 1 84 ? 4.281 -2.468 -5.086 1.00 95.81 84 ARG A C 1
ATOM 658 O O . ARG A 1 84 ? 3.824 -3.179 -4.1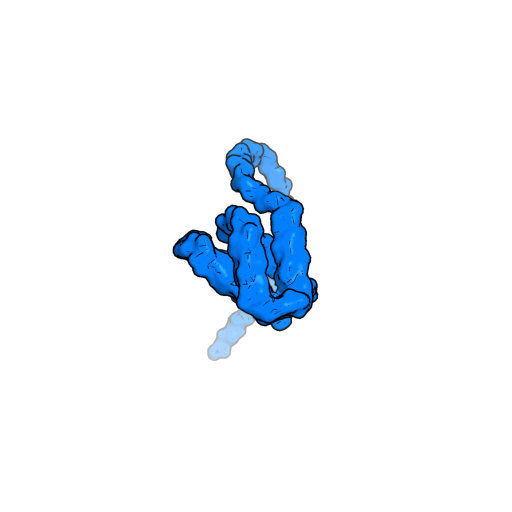97 1.00 95.81 84 ARG A O 1
ATOM 665 N N . LEU A 1 85 ? 4.159 -1.143 -5.085 1.00 96.44 85 LEU A N 1
ATOM 666 C CA . LEU A 1 85 ? 3.490 -0.425 -4.007 1.00 96.44 85 LEU A CA 1
ATOM 667 C C . LEU A 1 85 ? 1.982 -0.723 -3.957 1.00 96.44 85 LEU A C 1
ATOM 669 O O . LEU A 1 85 ? 1.443 -0.999 -2.886 1.00 96.44 85 LEU A O 1
ATOM 673 N N . LEU A 1 86 ? 1.316 -0.773 -5.116 1.00 96.25 86 LEU A N 1
ATOM 674 C CA . LEU A 1 86 ? -0.071 -1.237 -5.238 1.00 96.25 86 LEU A CA 1
ATOM 675 C C . LEU A 1 86 ? -0.220 -2.671 -4.732 1.00 96.25 86 LEU A C 1
ATOM 677 O O . LEU A 1 86 ? -1.126 -2.963 -3.957 1.00 96.25 86 LEU A O 1
ATOM 681 N N . ARG A 1 87 ? 0.699 -3.561 -5.125 1.00 96.69 87 ARG A N 1
ATOM 682 C CA . ARG A 1 87 ? 0.715 -4.952 -4.666 1.00 96.69 87 ARG A CA 1
ATOM 683 C C . ARG A 1 87 ? 0.824 -5.047 -3.143 1.00 96.69 87 ARG A C 1
ATOM 685 O O . ARG A 1 87 ? 0.058 -5.794 -2.542 1.00 96.69 87 ARG A O 1
ATOM 692 N N . PHE A 1 88 ? 1.711 -4.268 -2.525 1.00 96.38 88 PHE A N 1
ATOM 693 C CA . PHE A 1 88 ? 1.811 -4.166 -1.068 1.00 96.38 88 PHE A CA 1
ATOM 694 C C . PHE A 1 88 ? 0.499 -3.690 -0.430 1.00 96.38 88 PHE A C 1
ATOM 696 O O . PHE A 1 88 ? 0.052 -4.290 0.547 1.00 96.38 88 PHE A O 1
ATOM 703 N N . PHE A 1 89 ? -0.139 -2.652 -0.979 1.00 96.06 89 PHE A N 1
ATOM 704 C CA . PHE A 1 89 ? -1.402 -2.137 -0.445 1.00 96.06 89 PHE A CA 1
ATOM 705 C C . PHE A 1 89 ? -2.523 -3.183 -0.537 1.00 96.06 89 PHE A C 1
ATOM 707 O O . PHE A 1 89 ? -3.197 -3.463 0.453 1.00 96.06 89 PHE A O 1
ATOM 714 N N . THR A 1 90 ? -2.672 -3.836 -1.695 1.00 95.00 90 THR A N 1
ATOM 715 C CA . THR A 1 90 ? -3.649 -4.917 -1.894 1.00 95.00 90 THR A CA 1
ATOM 716 C C . THR A 1 90 ? -3.386 -6.099 -0.964 1.00 95.00 90 THR A C 1
ATOM 718 O O . THR A 1 90 ? -4.322 -6.632 -0.370 1.00 95.00 90 THR A O 1
ATOM 721 N N . TRP A 1 91 ? -2.127 -6.517 -0.813 1.00 95.69 91 TRP A N 1
ATOM 722 C CA . TRP A 1 91 ? -1.755 -7.575 0.124 1.00 95.69 91 TRP A CA 1
ATOM 723 C C . TRP A 1 91 ? -2.075 -7.176 1.569 1.00 95.69 91 TRP A C 1
ATOM 725 O O . TRP A 1 91 ? -2.671 -7.964 2.299 1.00 95.69 91 TRP A O 1
ATOM 735 N N . SER A 1 92 ? -1.773 -5.940 1.968 1.00 95.06 92 SER A N 1
ATOM 736 C CA . SER A 1 92 ? -2.058 -5.450 3.319 1.00 95.06 92 SER A CA 1
ATOM 737 C C . SER A 1 92 ? -3.552 -5.442 3.618 1.00 95.06 92 SER A C 1
ATOM 739 O O . SER A 1 92 ? -3.951 -5.927 4.668 1.00 95.06 92 SER A O 1
ATOM 741 N N . SER A 1 93 ? -4.385 -4.993 2.674 1.00 93.50 93 SER A N 1
ATOM 742 C CA . SER A 1 93 ? -5.847 -5.042 2.805 1.00 93.50 93 SER A CA 1
ATOM 743 C C . SER A 1 93 ? -6.366 -6.462 3.045 1.00 93.50 93 SER A C 1
ATOM 745 O O . SER A 1 93 ? -7.214 -6.668 3.904 1.00 93.50 93 SER A O 1
ATOM 747 N N . LYS A 1 94 ? -5.814 -7.465 2.352 1.00 92.50 94 LYS A N 1
ATOM 748 C CA . LYS A 1 94 ? -6.198 -8.870 2.567 1.00 92.50 94 LYS A CA 1
ATOM 749 C C . LYS A 1 94 ? -5.785 -9.396 3.945 1.00 92.50 94 LYS A C 1
ATOM 751 O O . LYS A 1 94 ? -6.498 -10.216 4.508 1.00 92.50 94 LYS A O 1
ATOM 756 N N . ASN A 1 95 ? -4.636 -8.957 4.463 1.00 92.62 95 ASN A N 1
ATOM 757 C CA . ASN A 1 95 ? -4.070 -9.462 5.721 1.00 92.62 95 ASN A CA 1
ATOM 758 C C . ASN A 1 95 ? -4.565 -8.704 6.965 1.00 92.62 95 ASN A C 1
ATOM 760 O O . ASN A 1 95 ? -4.530 -9.262 8.055 1.00 92.62 95 ASN A O 1
ATOM 764 N N . LEU A 1 96 ? -5.037 -7.467 6.804 1.00 89.81 96 LEU A N 1
ATOM 765 C CA . LEU A 1 96 ? -5.712 -6.679 7.841 1.00 89.81 96 LEU A CA 1
ATOM 766 C C . LEU A 1 96 ? -7.205 -7.012 7.969 1.00 89.81 96 LEU A C 1
ATOM 768 O O . LEU A 1 96 ? -7.862 -6.576 8.907 1.00 89.81 96 LEU A O 1
ATOM 772 N N . GLY A 1 97 ? -7.774 -7.750 7.013 1.00 77.19 97 GLY A N 1
ATOM 773 C CA . GLY A 1 97 ? -9.220 -7.934 6.939 1.00 77.19 97 GLY A CA 1
ATOM 774 C C . GLY A 1 97 ? -9.951 -6.607 6.696 1.00 77.19 97 GLY A C 1
ATOM 775 O O . GLY A 1 97 ? -9.462 -5.731 5.984 1.00 77.19 97 GLY A O 1
ATOM 776 N N . PHE A 1 98 ? -11.134 -6.454 7.291 1.00 75.38 98 PHE A N 1
ATOM 777 C CA . PHE A 1 98 ? -11.977 -5.256 7.155 1.00 75.38 98 PHE A CA 1
ATOM 778 C C . PHE A 1 98 ? -11.500 -4.055 7.999 1.00 75.38 98 PHE A C 1
ATOM 780 O O . PHE A 1 98 ? -12.270 -3.127 8.212 1.00 75.38 98 PHE A O 1
ATOM 787 N N . GLU A 1 99 ? -10.256 -4.056 8.493 1.00 85.75 99 GLU A N 1
ATOM 788 C CA . GLU A 1 99 ? -9.711 -2.957 9.308 1.00 85.75 99 GLU A CA 1
ATOM 789 C C . GLU A 1 99 ? -9.281 -1.726 8.493 1.00 85.75 99 GLU A C 1
ATOM 791 O O . GLU A 1 99 ? -9.090 -0.654 9.062 1.00 85.75 99 GLU A O 1
ATOM 796 N N . LEU A 1 100 ? -9.092 -1.852 7.174 1.00 88.94 100 LEU A N 1
ATOM 797 C CA . LEU A 1 100 ? -8.891 -0.680 6.318 1.00 88.94 100 LEU A CA 1
ATOM 798 C C . LEU A 1 100 ? -10.246 -0.065 5.970 1.00 88.94 100 LEU A C 1
ATOM 800 O O . LEU A 1 100 ? -11.047 -0.689 5.273 1.00 88.94 100 LEU A O 1
ATOM 804 N N . GLU A 1 101 ? -10.463 1.172 6.400 1.00 90.81 101 GLU A N 1
ATOM 805 C CA . GLU A 1 101 ? -11.679 1.922 6.115 1.00 90.81 101 GLU A CA 1
ATOM 806 C C . GLU A 1 101 ? -11.495 2.835 4.893 1.00 90.81 101 GLU A C 1
ATOM 808 O O . GLU A 1 101 ? -10.401 2.994 4.334 1.00 90.81 101 GLU A O 1
ATOM 813 N N . ASP A 1 102 ? -12.581 3.500 4.489 1.00 92.81 102 ASP A N 1
ATOM 814 C CA . ASP A 1 102 ? -12.604 4.461 3.381 1.00 92.81 102 ASP A CA 1
ATOM 815 C C . ASP A 1 102 ? -11.494 5.512 3.497 1.00 92.81 102 ASP A C 1
ATOM 817 O O . ASP A 1 102 ? -10.964 5.986 2.492 1.00 92.81 102 ASP A O 1
ATOM 821 N N . ARG A 1 103 ? -11.108 5.884 4.721 1.00 93.25 103 ARG A N 1
ATOM 822 C CA . ARG A 1 103 ? -10.037 6.850 4.974 1.00 93.25 103 ARG A CA 1
ATOM 823 C C . ARG A 1 103 ? -8.691 6.373 4.429 1.00 93.25 103 ARG A C 1
ATOM 825 O O . ARG A 1 103 ? -7.999 7.146 3.759 1.00 93.25 103 ARG A O 1
ATOM 832 N N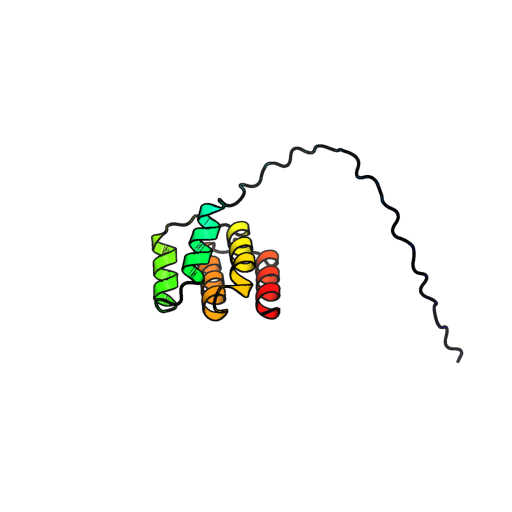 . GLU A 1 104 ? -8.308 5.131 4.699 1.00 94.12 104 GLU A N 1
ATOM 833 C CA . GLU A 1 104 ? -7.038 4.563 4.252 1.00 94.12 104 GLU A CA 1
ATOM 834 C C . GLU A 1 104 ? -7.049 4.307 2.742 1.00 94.12 104 GLU A C 1
ATOM 836 O O . GLU A 1 104 ? -6.062 4.619 2.069 1.00 94.12 104 GLU A O 1
ATOM 841 N N . PHE A 1 105 ? -8.179 3.850 2.188 1.00 94.50 105 PHE A N 1
ATOM 842 C CA . PHE A 1 105 ? -8.362 3.713 0.739 1.00 94.50 105 PHE A CA 1
ATOM 843 C C . PHE A 1 105 ? -8.270 5.057 0.016 1.00 94.50 105 PHE A C 1
ATOM 845 O O . PHE A 1 105 ? -7.498 5.189 -0.932 1.00 94.50 105 PHE A O 1
ATOM 852 N N . ASN A 1 106 ? -8.983 6.081 0.487 1.00 95.94 106 ASN A N 1
ATOM 853 C CA . ASN A 1 106 ? -8.925 7.427 -0.086 1.00 95.94 106 ASN A CA 1
ATOM 854 C C . ASN A 1 106 ? -7.510 8.007 -0.016 1.00 95.94 106 ASN A C 1
ATOM 856 O O . ASN A 1 106 ? -7.053 8.665 -0.953 1.00 95.94 106 ASN A O 1
ATOM 860 N N . CYS A 1 107 ? -6.787 7.745 1.076 1.00 94.56 107 CYS A N 1
ATOM 861 C CA . CYS A 1 107 ? -5.388 8.130 1.182 1.00 94.56 107 CYS A CA 1
ATOM 862 C C . CYS A 1 107 ? -4.524 7.421 0.131 1.00 94.56 107 CYS A C 1
ATOM 864 O O . CYS A 1 107 ? -3.716 8.076 -0.525 1.00 94.56 107 CYS A O 1
ATOM 866 N N . ALA A 1 108 ? -4.685 6.108 -0.034 1.00 94.38 108 ALA A N 1
ATOM 867 C CA . ALA A 1 108 ? -3.937 5.333 -1.015 1.00 94.38 108 ALA A CA 1
ATOM 868 C C . ALA A 1 108 ? -4.237 5.797 -2.448 1.00 94.38 108 ALA A C 1
ATOM 870 O O . ALA A 1 108 ? -3.306 6.048 -3.206 1.00 94.38 108 ALA A O 1
ATOM 871 N N . ILE A 1 109 ? -5.513 6.002 -2.796 1.00 95.44 109 ILE A N 1
ATOM 872 C CA . ILE A 1 109 ? -5.941 6.510 -4.109 1.00 95.44 109 ILE A CA 1
ATOM 873 C C . ILE A 1 109 ? -5.258 7.841 -4.423 1.00 95.44 109 ILE A C 1
ATOM 875 O O . ILE A 1 109 ? -4.714 7.994 -5.512 1.00 95.44 109 ILE A O 1
ATOM 879 N N . ARG A 1 110 ? -5.234 8.783 -3.470 1.00 95.44 110 ARG A N 1
ATOM 880 C CA . ARG A 1 110 ? -4.541 10.068 -3.654 1.00 95.44 110 ARG A CA 1
ATOM 881 C C . ARG A 1 110 ? -3.055 9.877 -3.934 1.00 95.44 110 ARG A C 1
ATOM 883 O O . ARG A 1 110 ? -2.554 10.442 -4.893 1.00 95.44 110 ARG A O 1
ATOM 890 N N . VAL A 1 111 ? -2.376 9.046 -3.141 1.00 94.06 111 VAL A N 1
ATOM 891 C CA . VAL A 1 111 ? -0.943 8.776 -3.333 1.00 94.06 111 VAL A CA 1
ATOM 892 C C . VAL A 1 111 ? -0.667 8.150 -4.703 1.00 94.06 111 VAL A C 1
ATOM 894 O O . VAL A 1 111 ? 0.285 8.543 -5.363 1.00 94.06 111 VAL A O 1
ATOM 897 N N . PHE A 1 112 ? -1.497 7.208 -5.156 1.00 93.44 112 PHE A N 1
ATOM 898 C CA . PHE A 1 112 ? -1.308 6.555 -6.454 1.00 93.44 112 PHE A CA 1
ATOM 899 C C . PHE A 1 112 ? -1.693 7.428 -7.650 1.00 93.44 112 PHE A C 1
ATOM 901 O O . PHE A 1 112 ? -1.147 7.225 -8.727 1.00 93.44 112 PHE A O 1
ATOM 908 N N . ALA A 1 113 ? -2.618 8.372 -7.481 1.00 92.62 113 ALA A N 1
ATOM 909 C CA . ALA A 1 113 ? -3.018 9.303 -8.534 1.00 92.62 113 ALA A CA 1
ATOM 910 C C . ALA A 1 113 ? -2.010 10.446 -8.746 1.00 92.62 113 ALA A C 1
ATOM 912 O O . ALA A 1 113 ? -2.033 11.090 -9.790 1.00 92.62 113 ALA A O 1
ATOM 913 N N . GLU A 1 114 ? -1.158 10.720 -7.755 1.00 85.19 114 GLU A N 1
ATOM 914 C CA . GLU A 1 114 ? -0.111 11.748 -7.813 1.00 85.19 114 GLU A CA 1
ATOM 915 C C . GLU A 1 114 ? 1.193 11.264 -8.489 1.00 85.19 114 GLU A C 1
ATOM 917 O O . GLU A 1 114 ? 2.081 12.087 -8.708 1.00 85.19 114 GLU A O 1
ATOM 922 N N . ASN A 1 115 ? 1.310 9.965 -8.799 1.00 58.56 115 ASN A N 1
ATOM 923 C CA . ASN A 1 115 ? 2.524 9.295 -9.295 1.00 58.56 115 ASN A CA 1
ATOM 924 C C . ASN A 1 115 ? 2.538 9.046 -10.807 1.00 58.56 115 ASN A C 1
ATOM 926 O O . ASN A 1 115 ? 1.482 8.656 -11.356 1.00 58.56 115 ASN A O 1
#

Organism: Opuntia streptacantha (NCBI:txid393608)

pLDDT: mean 80.21, std 19.85, range [41.72, 96.69]

Foldseek 3Di:
DDDDDDDDDDDDDDDDPDDDDPDPPPPPPDPDPVVLVVLLCLQLDPPDDLVVSLVVVVVVPDPDALVSLLSSLQVNLVRGDLVSNVSSSVSSCVVVDPRHDPVSVVSNVVSSVVD

Secondary structure (DSSP, 8-state):
-----PPPP----PPPP------------PPPHHHHHHHHHHHH---S-HHHHHHHHHHTT----HHHHHHHHHHHTTTS-HHHHHHHHHHHHHHHGGG--HHHHHHHHHHHHT-

Radius of gyration: 20.8 Å; chains: 1; bounding box: 46×58×44 Å